Protein AF-0000000087667262 (afdb_homodimer)

Seconda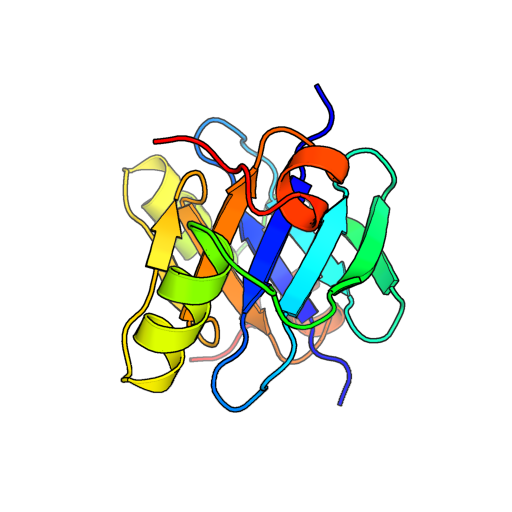ry structure (DSSP, 8-state):
---EEEEE-TT-SSEEEEETTTTEEEEEPPP-SHHHHHHHHHHHTT--EEES-SEEEEES-HHHHHTT----/---EEEEE-TT-SSEEEEETTTTEEEEEPPP-SHHHHHHHHHHHTT--EEES-SEEEEES-HHHHHTT----

Foldseek 3Di:
DFDWDWADDPPDQWIWIQGNVVRDIDIDDADPDDPRNVVSVVVPVPDDDDDPDDDDDDADDPVCVVVVVSDD/DFDWDWADDPPDLWIWIQGNVVRDIDIDDADPDDPSNVVSVVVPVPDDDDDPDDDDDDADDPVCVVVVVSDD

Radius of gyration: 14.08 Å; Cα contacts (8 Å, |Δi|>4): 328; chains: 2; bounding box: 31×39×31 Å

Organism: NCBI:txid484088

Nearest PDB structures (foldseek):
  8v10-assembly1_C  TM=4.732E-01  e=1.390E+00  Saccharomyces cerevisiae
  1zbt-assembly1_A  TM=3.736E-01  e=1.390E+00  Streptococcus mutans
  1zbt-assembly1_A  TM=3.730E-01  e=1.100E+00  Streptococcus mutans

pLDDT: mean 81.63, std 14.98, range [31.52, 94.75]

Sequence (144 aa):
MAKVVVIGIPGETELWLADLGAGTVTKLPPAKGGALAEAHKLRHAGATITKGVDLAIVVSSKEAVASGQFVGMAKVVVIGIPGETELWLADLGAGTVTKLPPAKGGALAEAHKLRHAGATITKGVDLAIVVSSKEAVASGQFVG

Structure (mmCIF, N/CA/C/O backbone):
data_AF-0000000087667262-model_v1
#
loop_
_entity.id
_entity.type
_entity.pdbx_description
1 polymer 'Uncharacterized protein'
#
loop_
_atom_site.group_PDB
_atom_site.id
_atom_site.type_symbol
_atom_site.label_atom_id
_atom_site.label_alt_id
_atom_site.label_comp_id
_atom_site.label_asym_id
_atom_site.label_entity_id
_atom_site.label_seq_id
_atom_site.pdbx_PDB_ins_code
_atom_site.Cartn_x
_atom_site.Cartn_y
_atom_site.Cartn_z
_atom_site.occupancy
_atom_site.B_iso_or_equiv
_atom_site.auth_seq_id
_atom_site.auth_comp_id
_atom_site.auth_asym_id
_atom_site.auth_atom_id
_atom_site.pdbx_PDB_model_num
ATOM 1 N N . MET A 1 1 ? 17.562 0.093 -0.821 1 46.97 1 MET A N 1
ATOM 2 C CA . MET A 1 1 ? 17.016 -1.011 -1.605 1 46.97 1 MET A CA 1
ATOM 3 C C . MET A 1 1 ? 15.586 -0.714 -2.039 1 46.97 1 MET A C 1
ATOM 5 O O . MET A 1 1 ? 14.875 0.049 -1.38 1 46.97 1 MET A O 1
ATOM 9 N N . ALA A 1 2 ? 15.281 -0.823 -3.305 1 55.31 2 ALA A N 1
ATOM 10 C CA . ALA A 1 2 ? 14.016 -0.295 -3.793 1 55.31 2 ALA A CA 1
ATOM 11 C C . ALA A 1 2 ? 12.836 -1.005 -3.133 1 55.31 2 ALA A C 1
ATOM 13 O O . ALA A 1 2 ? 12.805 -2.236 -3.055 1 55.31 2 ALA A O 1
ATOM 14 N N . LYS A 1 3 ? 12.023 -0.308 -2.373 1 81.69 3 LYS A N 1
ATOM 15 C CA . LYS A 1 3 ? 10.906 -0.941 -1.686 1 81.69 3 LYS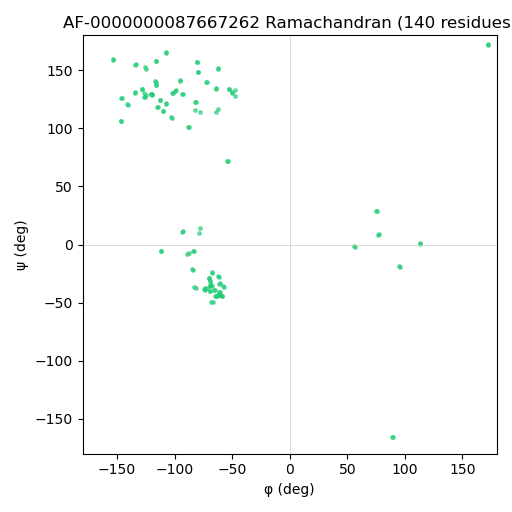 A CA 1
ATOM 16 C C . LYS A 1 3 ? 9.703 -1.094 -2.615 1 81.69 3 LYS A C 1
ATOM 18 O O . LYS A 1 3 ? 9.383 -0.178 -3.373 1 81.69 3 LYS A O 1
ATOM 23 N N . VAL A 1 4 ? 9.414 -2.342 -2.834 1 89.38 4 VAL A N 1
ATOM 24 C CA . VAL A 1 4 ? 8.234 -2.688 -3.613 1 89.38 4 VAL A CA 1
ATOM 25 C C . VAL A 1 4 ? 7.094 -3.074 -2.676 1 89.38 4 VAL A C 1
ATOM 27 O O . VAL A 1 4 ? 7.301 -3.801 -1.702 1 89.38 4 VAL A O 1
ATOM 30 N N . VAL A 1 5 ? 5.934 -2.438 -3 1 93.12 5 VAL A N 1
ATOM 31 C CA . VAL A 1 5 ? 4.766 -2.734 -2.178 1 93.12 5 VAL A CA 1
ATOM 32 C C . VAL A 1 5 ? 3.66 -3.334 -3.045 1 93.12 5 VAL A C 1
ATOM 34 O O . VAL A 1 5 ? 3.344 -2.803 -4.113 1 93.12 5 VAL A O 1
ATOM 37 N N . VAL A 1 6 ? 3.143 -4.461 -2.59 1 92.38 6 VAL A N 1
ATOM 38 C CA . VAL A 1 6 ? 1.971 -5.031 -3.246 1 92.38 6 VAL A CA 1
ATOM 39 C C . VAL A 1 6 ? 0.701 -4.543 -2.553 1 92.38 6 VAL A C 1
ATOM 41 O O . VAL A 1 6 ? 0.596 -4.598 -1.326 1 92.38 6 VAL A O 1
ATOM 44 N N . ILE A 1 7 ? -0.228 -4.035 -3.361 1 93.25 7 ILE A N 1
ATOM 45 C CA . ILE A 1 7 ? -1.439 -3.406 -2.846 1 93.25 7 ILE A CA 1
ATOM 46 C C . ILE A 1 7 ? -2.668 -4.141 -3.379 1 93.25 7 ILE A C 1
ATOM 48 O O . ILE A 1 7 ? -2.752 -4.434 -4.574 1 93.25 7 ILE A O 1
ATOM 52 N N . GLY A 1 8 ? -3.49 -4.461 -2.482 1 93.81 8 GLY A N 1
ATOM 53 C CA . GLY A 1 8 ? -4.793 -5 -2.846 1 93.81 8 GLY A CA 1
ATOM 54 C C . GLY A 1 8 ? -5.945 -4.109 -2.428 1 93.81 8 GLY A C 1
ATOM 55 O O . GLY A 1 8 ? -5.93 -3.531 -1.339 1 93.81 8 GLY A O 1
ATOM 56 N N . ILE A 1 9 ? -6.879 -3.945 -3.248 1 91.81 9 ILE A N 1
ATOM 57 C CA . ILE A 1 9 ? -8.086 -3.172 -2.992 1 91.81 9 ILE A CA 1
ATOM 58 C C . ILE A 1 9 ? -9.297 -4.105 -2.955 1 91.81 9 ILE A C 1
ATOM 60 O O . ILE A 1 9 ? -9.508 -4.902 -3.873 1 91.81 9 ILE A O 1
ATOM 64 N N . PRO A 1 10 ? -9.969 -3.982 -1.795 1 91.25 10 PRO A N 1
ATOM 65 C CA . PRO A 1 10 ? -11.148 -4.848 -1.701 1 91.25 10 PRO A CA 1
ATOM 66 C C . PRO A 1 10 ? -12.094 -4.695 -2.893 1 91.25 10 PRO A C 1
ATOM 68 O O . PRO A 1 10 ? -12.367 -3.57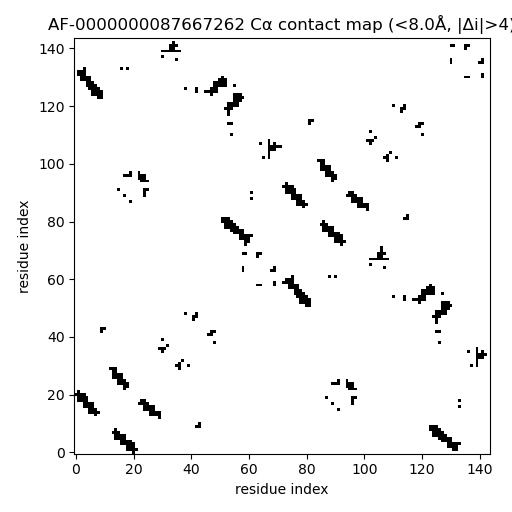2 -3.328 1 91.25 10 PRO A O 1
ATOM 71 N N . GLY A 1 11 ? -12.539 -5.82 -3.445 1 87.19 11 GLY A N 1
ATOM 72 C CA . GLY A 1 11 ? -13.461 -5.801 -4.566 1 87.19 11 GLY A CA 1
ATOM 73 C C . GLY A 1 11 ? -12.773 -5.91 -5.914 1 87.19 11 GLY A C 1
ATOM 74 O O . GLY A 1 11 ? -13.414 -6.176 -6.93 1 87.19 11 GLY A O 1
ATOM 75 N N . GLU A 1 12 ? -11.492 -5.605 -5.848 1 89.12 12 GLU A N 1
ATOM 76 C CA . GLU A 1 12 ? -10.719 -5.781 -7.07 1 89.12 12 GLU A CA 1
ATOM 77 C C . GLU A 1 12 ? -10.016 -7.141 -7.09 1 89.12 12 GLU A C 1
ATOM 79 O O . GLU A 1 12 ? -9.539 -7.609 -6.055 1 89.12 12 GLU A O 1
ATOM 84 N N . THR A 1 13 ? -9.961 -7.754 -8.227 1 83.88 13 THR A N 1
ATOM 85 C CA . THR A 1 13 ? -9.312 -9.047 -8.367 1 83.88 13 THR A CA 1
ATOM 86 C C . THR A 1 13 ? -7.801 -8.883 -8.539 1 83.88 13 THR A C 1
ATOM 88 O O . THR A 1 13 ? -7.02 -9.656 -7.98 1 83.88 13 THR A O 1
ATOM 91 N N . GLU A 1 14 ? -7.469 -7.84 -9.242 1 86.5 14 GLU A N 1
ATOM 92 C CA . GLU A 1 14 ? -6.051 -7.602 -9.5 1 86.5 14 GLU A CA 1
ATOM 93 C C . GLU A 1 14 ? -5.379 -6.93 -8.305 1 86.5 14 GLU A C 1
ATOM 95 O O . GLU A 1 14 ? -6.055 -6.348 -7.449 1 86.5 14 GLU A O 1
ATOM 100 N N . LEU A 1 15 ? -4.102 -7.137 -8.297 1 91.25 15 LEU A N 1
ATOM 101 C CA . LEU A 1 15 ? -3.264 -6.43 -7.336 1 91.25 15 LEU A CA 1
ATOM 102 C C . LEU A 1 15 ? -2.434 -5.352 -8.023 1 91.25 15 LEU A C 1
ATOM 104 O O . LEU A 1 15 ? -2.432 -5.25 -9.25 1 91.25 15 LEU A O 1
ATOM 108 N N . TRP A 1 16 ? -1.913 -4.523 -7.25 1 91.94 16 TRP A N 1
ATOM 109 C CA . TRP A 1 16 ? -1.049 -3.457 -7.75 1 91.94 16 TRP A CA 1
ATOM 110 C C . TRP A 1 16 ? 0.365 -3.6 -7.195 1 91.94 16 TRP A C 1
ATOM 112 O O . TRP A 1 16 ? 0.549 -3.959 -6.031 1 91.94 16 TRP A O 1
ATOM 122 N N . LEU A 1 17 ? 1.273 -3.328 -8.07 1 91.44 17 LEU A N 1
ATOM 123 C CA . LEU A 1 17 ? 2.676 -3.297 -7.672 1 91.44 17 LEU A CA 1
ATOM 124 C C . LEU A 1 17 ? 3.219 -1.873 -7.703 1 91.44 17 LEU A C 1
ATOM 126 O O . LEU A 1 17 ? 3.268 -1.247 -8.766 1 91.44 17 LEU A O 1
ATOM 130 N N . ALA A 1 18 ? 3.551 -1.431 -6.535 1 93.31 18 ALA A N 1
ATOM 131 C CA . ALA A 1 18 ? 4.148 -0.104 -6.418 1 93.31 18 ALA A CA 1
ATOM 132 C C . ALA A 1 18 ? 5.66 -0.2 -6.207 1 93.31 18 ALA A C 1
ATOM 134 O O . ALA A 1 18 ? 6.117 -0.687 -5.172 1 93.31 18 ALA A O 1
ATOM 135 N N . ASP A 1 19 ? 6.398 0.181 -7.188 1 91.62 19 ASP A N 1
ATOM 136 C CA . ASP A 1 19 ? 7.848 0.29 -7.074 1 91.62 19 ASP A CA 1
ATOM 137 C C . ASP A 1 19 ? 8.258 1.672 -6.566 1 91.62 19 ASP A C 1
ATOM 139 O O . ASP A 1 19 ? 8.281 2.637 -7.336 1 91.62 19 ASP A O 1
ATOM 143 N N . LEU A 1 20 ? 8.602 1.807 -5.246 1 91 20 LEU A N 1
ATOM 144 C CA . LEU A 1 20 ? 8.844 3.1 -4.613 1 91 20 LEU A CA 1
ATOM 145 C C . LEU A 1 20 ? 10.141 3.721 -5.129 1 91 20 LEU A C 1
ATOM 147 O O . LEU A 1 20 ? 10.258 4.945 -5.211 1 91 20 LEU A O 1
ATOM 151 N N . GLY A 1 21 ? 11.031 2.885 -5.496 1 88.69 21 GLY A N 1
ATOM 152 C CA . GLY A 1 21 ? 12.289 3.369 -6.055 1 88.69 21 GLY A CA 1
ATOM 153 C C . GLY A 1 21 ? 12.148 3.902 -7.465 1 88.69 21 GLY A C 1
ATOM 154 O O . GLY A 1 21 ? 12.719 4.941 -7.805 1 88.69 21 GLY A O 1
ATOM 155 N N . ALA A 1 22 ? 11.359 3.258 -8.273 1 90.38 22 ALA A N 1
ATOM 156 C CA . ALA A 1 22 ? 11.156 3.643 -9.672 1 90.38 22 ALA A CA 1
ATOM 157 C C . ALA A 1 22 ? 10.094 4.727 -9.797 1 90.38 22 ALA A C 1
ATOM 159 O O . ALA A 1 22 ? 9.984 5.391 -10.828 1 90.38 22 ALA A O 1
ATOM 160 N N . GLY A 1 23 ? 9.164 4.852 -8.742 1 93.62 23 GLY A N 1
ATOM 161 C CA . GLY A 1 23 ? 8.078 5.82 -8.773 1 93.62 23 GLY A CA 1
ATOM 162 C C . GLY A 1 23 ? 6.941 5.41 -9.688 1 93.62 23 GLY A C 1
ATOM 163 O O . GLY A 1 23 ? 6.285 6.262 -10.289 1 93.62 23 GLY A O 1
ATOM 164 N N . THR A 1 24 ? 6.773 4.023 -9.836 1 94.56 24 THR A N 1
ATOM 165 C CA . THR A 1 24 ? 5.746 3.533 -10.75 1 94.56 24 THR A CA 1
ATOM 166 C C . THR A 1 24 ? 4.797 2.574 -10.039 1 94.56 24 THR A C 1
ATOM 168 O O . THR A 1 24 ? 5.16 1.978 -9.023 1 94.56 24 THR A O 1
ATOM 171 N N . VAL A 1 25 ? 3.598 2.523 -10.531 1 93.31 25 VAL A N 1
ATOM 172 C CA . VAL A 1 25 ? 2.604 1.54 -10.117 1 93.31 25 VAL A CA 1
ATOM 173 C C . VAL A 1 25 ? 2.059 0.808 -11.344 1 93.31 25 VAL A C 1
ATOM 175 O O . VAL A 1 25 ? 1.705 1.437 -12.344 1 93.31 25 VAL A O 1
ATOM 178 N N . THR A 1 26 ? 2.053 -0.47 -11.258 1 92.06 26 THR A N 1
ATOM 179 C CA . THR A 1 26 ? 1.52 -1.288 -12.344 1 92.06 26 THR A CA 1
ATOM 180 C C . THR A 1 26 ? 0.614 -2.387 -11.797 1 92.06 26 THR A C 1
ATOM 182 O O . THR A 1 26 ? 0.749 -2.791 -10.641 1 92.06 26 THR A O 1
ATOM 185 N N . LYS A 1 27 ? -0.294 -2.822 -12.648 1 90.25 27 LYS A N 1
ATOM 186 C CA . LYS A 1 27 ? -1.135 -3.955 -12.266 1 90.25 27 LYS A CA 1
ATOM 187 C C . LYS A 1 27 ? -0.338 -5.254 -12.266 1 90.25 27 LYS A C 1
ATOM 189 O O . LYS A 1 27 ? 0.549 -5.449 -13.102 1 90.25 27 LYS A O 1
ATOM 194 N N . LEU A 1 28 ? -0.708 -5.996 -11.219 1 84.69 28 LEU A N 1
ATOM 195 C CA . LEU A 1 28 ? -0.068 -7.305 -11.141 1 84.69 28 LEU A CA 1
ATOM 196 C C . LEU A 1 28 ? -1.011 -8.398 -11.633 1 84.69 28 LEU A C 1
ATOM 198 O O . LEU A 1 28 ? -2.166 -8.469 -11.203 1 84.69 28 LEU A O 1
ATOM 202 N N . PRO A 1 29 ? -0.492 -9.195 -12.492 1 76.69 29 PRO A N 1
ATOM 203 C CA . PRO A 1 29 ? -1.301 -10.359 -12.875 1 76.69 29 PRO A CA 1
ATOM 204 C C . PRO A 1 29 ? -1.586 -11.297 -11.703 1 76.69 29 PRO A C 1
ATOM 206 O O . PRO A 1 29 ? -0.854 -11.281 -10.711 1 76.69 29 PRO A O 1
ATOM 209 N N . PRO A 1 30 ? -2.727 -11.961 -11.82 1 75.62 30 PRO A N 1
ATOM 210 C CA . PRO A 1 30 ? -3.031 -12.906 -10.742 1 75.62 30 PRO A CA 1
ATOM 211 C C . PRO A 1 30 ? -1.867 -13.852 -10.445 1 75.62 30 PRO A C 1
ATOM 213 O O . PRO A 1 30 ? -1.176 -14.297 -11.359 1 75.62 30 PRO A O 1
ATOM 216 N N . ALA A 1 31 ? -1.642 -13.859 -9.141 1 73.75 31 ALA A N 1
ATOM 217 C CA . ALA A 1 31 ? -0.554 -14.742 -8.734 1 73.75 31 ALA A CA 1
ATOM 218 C C . ALA A 1 31 ? -0.89 -16.203 -9.039 1 73.75 31 ALA A C 1
ATOM 220 O O . ALA A 1 31 ? -2.039 -16.625 -8.883 1 73.75 31 ALA A O 1
ATOM 221 N N . LYS A 1 32 ? 0.033 -16.906 -9.617 1 71.38 32 LYS A N 1
ATOM 222 C CA . LYS A 1 32 ? -0.203 -18.297 -10 1 71.38 32 LYS A CA 1
ATOM 223 C C . LYS A 1 32 ? 0.125 -19.25 -8.859 1 71.38 32 LYS A C 1
ATOM 225 O O . LYS A 1 32 ? -0.199 -20.438 -8.914 1 71.38 32 LYS A O 1
ATOM 230 N N . GLY A 1 33 ? 0.706 -18.641 -7.816 1 73.31 33 GLY A N 1
ATOM 231 C CA . GLY A 1 33 ? 1.081 -19.469 -6.68 1 73.31 33 GLY A CA 1
ATOM 232 C C . GLY A 1 33 ? 1.896 -18.719 -5.641 1 73.31 33 GLY A C 1
ATOM 233 O O . GLY A 1 33 ? 2.08 -17.5 -5.746 1 73.31 33 GLY A O 1
ATOM 234 N N . GLY A 1 34 ? 2.055 -19.469 -4.57 1 79.56 34 GLY A N 1
ATOM 235 C CA . GLY A 1 34 ? 2.922 -18.922 -3.545 1 79.56 34 GLY A CA 1
ATOM 236 C C . GLY A 1 34 ? 2.178 -18.062 -2.537 1 79.56 34 GLY A C 1
ATOM 237 O O . GLY A 1 34 ? 0.956 -18.172 -2.404 1 79.56 34 GLY A O 1
ATOM 238 N N . ALA A 1 35 ? 2.959 -17.344 -1.815 1 78.94 35 ALA A N 1
ATOM 239 C CA . ALA A 1 35 ? 2.436 -16.531 -0.717 1 78.94 35 ALA A CA 1
ATOM 240 C C . ALA A 1 35 ? 1.444 -15.492 -1.226 1 78.94 35 ALA A C 1
ATOM 242 O O . ALA A 1 35 ? 0.45 -15.195 -0.56 1 78.94 35 ALA A O 1
ATOM 243 N N . LEU A 1 36 ? 1.645 -14.984 -2.42 1 83.62 36 LEU A N 1
ATOM 244 C CA . LEU A 1 36 ? 0.771 -13.945 -2.953 1 83.62 36 LEU A CA 1
ATOM 245 C C . LEU A 1 36 ? -0.582 -14.523 -3.354 1 83.62 36 LEU A C 1
ATOM 247 O O . LEU A 1 36 ? -1.618 -13.883 -3.154 1 83.62 36 LEU A O 1
ATOM 251 N N . ALA A 1 37 ? -0.542 -15.711 -3.885 1 84.25 37 ALA A N 1
ATOM 252 C CA . ALA A 1 37 ? -1.793 -16.375 -4.238 1 84.25 37 ALA A CA 1
ATOM 253 C C . ALA A 1 37 ? -2.629 -16.672 -2.996 1 84.25 37 ALA A C 1
ATOM 255 O O . ALA A 1 37 ? -3.852 -16.516 -3.012 1 84.25 37 ALA A O 1
ATOM 256 N N . GLU A 1 38 ? -1.941 -17.156 -1.999 1 85.69 38 GLU A N 1
ATOM 257 C CA . GLU A 1 38 ? -2.637 -17.406 -0.74 1 85.69 38 GLU A CA 1
ATOM 258 C C . GLU A 1 38 ? -3.203 -16.125 -0.158 1 85.69 38 GLU A C 1
ATOM 260 O O . GLU A 1 38 ? -4.332 -16.094 0.333 1 85.69 38 GLU A O 1
ATOM 265 N N . ALA A 1 39 ? -2.418 -15.094 -0.25 1 87.81 39 ALA A N 1
ATOM 266 C CA . ALA A 1 39 ? -2.891 -13.789 0.22 1 87.81 39 ALA A CA 1
ATOM 267 C C . ALA A 1 39 ? -4.129 -13.344 -0.553 1 87.81 39 ALA A C 1
ATOM 269 O O . ALA A 1 39 ? -5.074 -12.812 0.032 1 87.81 39 ALA A O 1
ATOM 270 N N . HIS A 1 40 ? -4.02 -13.562 -1.789 1 87 40 HIS A N 1
ATOM 271 C CA . HIS A 1 40 ? -5.145 -13.203 -2.645 1 87 40 HIS A CA 1
ATOM 272 C C . HIS A 1 40 ? -6.41 -13.938 -2.229 1 87 40 HIS A C 1
ATOM 274 O O . HIS A 1 40 ? -7.488 -13.344 -2.15 1 87 40 HIS A O 1
ATOM 280 N N . LYS A 1 41 ? -6.262 -15.195 -1.959 1 87.44 41 LYS A N 1
ATOM 281 C CA . LYS A 1 41 ? -7.391 -16 -1.514 1 87.44 41 LYS A CA 1
ATOM 282 C C . LYS A 1 41 ? -7.941 -15.5 -0.185 1 87.44 41 LYS A C 1
ATOM 284 O O . LYS A 1 41 ? -9.156 -15.398 -0.006 1 87.44 41 LYS A O 1
ATOM 289 N N . LEU A 1 42 ? -7.047 -15.219 0.673 1 90.75 42 LEU A N 1
ATOM 290 C CA . LEU A 1 42 ? -7.438 -14.781 2.01 1 90.75 42 LEU A CA 1
ATOM 291 C C . LEU A 1 42 ? -8.172 -13.445 1.956 1 90.75 42 LEU A C 1
ATOM 293 O O . LEU A 1 42 ? -9.172 -13.25 2.65 1 90.75 42 LEU A O 1
ATOM 297 N N . ARG A 1 43 ? -7.711 -12.57 1.106 1 89.75 43 ARG A N 1
ATOM 298 C CA . ARG A 1 43 ? -8.375 -11.266 1.023 1 89.75 43 ARG A CA 1
ATOM 299 C C . ARG A 1 43 ? -9.766 -11.406 0.42 1 89.75 43 ARG A C 1
ATOM 301 O O . ARG A 1 43 ? -10.695 -10.695 0.821 1 89.75 43 ARG A O 1
ATOM 308 N N . HIS A 1 44 ? -9.891 -12.305 -0.512 1 87.88 44 HIS A N 1
ATOM 309 C CA . HIS A 1 44 ? -11.203 -12.531 -1.102 1 87.88 44 HIS A CA 1
ATOM 310 C C . HIS A 1 44 ? -12.164 -13.148 -0.087 1 87.88 44 HIS A C 1
ATOM 312 O O . HIS A 1 44 ? -13.375 -12.961 -0.187 1 87.88 44 HIS A O 1
ATOM 318 N N . ALA A 1 45 ? -11.531 -13.789 0.858 1 91.81 45 ALA A N 1
ATOM 319 C CA . ALA A 1 45 ? -12.328 -14.383 1.927 1 91.81 45 ALA A CA 1
ATOM 320 C C . ALA A 1 45 ? -12.656 -13.352 3 1 91.81 45 ALA A C 1
ATOM 322 O O . ALA A 1 45 ? -13.398 -13.641 3.941 1 91.81 45 ALA A O 1
ATOM 323 N N . GLY A 1 46 ? -12.047 -12.07 2.859 1 92.75 46 GLY A N 1
ATOM 324 C CA . GLY A 1 46 ? -12.422 -10.992 3.766 1 92.75 46 GLY A CA 1
ATOM 325 C C . GLY A 1 46 ? -11.289 -10.57 4.688 1 92.75 46 GLY A C 1
ATOM 326 O O . GLY A 1 46 ? -11.445 -9.656 5.492 1 92.75 46 GLY A O 1
ATOM 327 N N . ALA A 1 47 ? -10.141 -11.195 4.559 1 94.31 47 ALA A N 1
ATOM 328 C CA . ALA A 1 47 ? -9 -10.867 5.41 1 94.31 47 ALA A CA 1
ATOM 329 C C . ALA A 1 47 ? -8.289 -9.609 4.918 1 94.31 47 ALA A C 1
ATOM 331 O O . ALA A 1 47 ? -8.344 -9.281 3.73 1 94.31 47 ALA A O 1
ATOM 332 N N . THR A 1 48 ? -7.754 -8.914 5.91 1 93.75 48 THR A N 1
ATOM 333 C CA . THR A 1 48 ? -6.816 -7.836 5.621 1 93.75 48 THR A CA 1
ATOM 334 C C . THR A 1 48 ? -5.395 -8.242 6.004 1 93.75 48 THR A C 1
ATOM 336 O O . THR A 1 48 ? -5.141 -8.641 7.141 1 93.75 48 THR A O 1
ATOM 339 N N . ILE A 1 49 ? -4.531 -8.195 5.016 1 92.62 49 ILE A N 1
ATOM 340 C CA . ILE A 1 49 ? -3.162 -8.656 5.227 1 92.62 49 ILE A CA 1
ATOM 341 C C . ILE A 1 49 ? -2.199 -7.477 5.078 1 92.62 49 ILE A C 1
ATOM 343 O O . ILE A 1 49 ? -2.178 -6.812 4.039 1 92.62 49 ILE A O 1
ATOM 347 N N . THR A 1 50 ? -1.487 -7.168 6.133 1 92.62 50 THR A N 1
ATOM 348 C CA . THR A 1 50 ? -0.47 -6.125 6.102 1 92.62 50 THR A CA 1
ATOM 349 C C . THR A 1 50 ? 0.867 -6.656 6.609 1 92.62 50 THR A C 1
ATOM 351 O O . THR A 1 50 ? 0.934 -7.258 7.684 1 92.62 50 THR A O 1
ATOM 354 N N . LYS A 1 51 ? 1.884 -6.465 5.793 1 90.06 51 LYS A N 1
ATOM 355 C CA . LYS A 1 51 ? 3.238 -6.863 6.164 1 90.06 51 LYS A CA 1
ATOM 356 C C . LYS A 1 51 ? 4.262 -5.836 5.695 1 90.06 51 LYS A C 1
ATOM 358 O O . LYS A 1 51 ? 4.355 -5.543 4.5 1 90.06 51 LYS A O 1
ATOM 363 N N . GLY A 1 52 ? 5.008 -5.281 6.59 1 91.38 52 GLY A N 1
ATOM 364 C CA . GLY A 1 52 ? 6.023 -4.297 6.246 1 91.38 52 GLY A CA 1
ATOM 365 C C . GLY A 1 52 ? 5.449 -2.926 5.949 1 91.38 52 GLY A C 1
ATOM 366 O O . GLY A 1 52 ? 6.148 -2.055 5.43 1 91.38 52 GLY A O 1
ATOM 367 N N . VAL A 1 53 ? 4.238 -2.803 6.195 1 93.81 53 VAL A N 1
ATOM 368 C CA . VAL A 1 53 ? 3.5 -1.56 5.992 1 93.81 53 VAL A CA 1
ATOM 369 C C . VAL A 1 53 ? 2.744 -1.189 7.266 1 93.81 53 VAL A C 1
ATOM 371 O O . VAL A 1 53 ? 2.16 -2.055 7.922 1 93.81 53 VAL A O 1
ATOM 374 N N . ASP A 1 54 ? 2.836 0.073 7.645 1 94.75 54 ASP A N 1
ATOM 375 C CA . ASP A 1 54 ? 2.092 0.447 8.844 1 94.75 54 ASP A CA 1
ATOM 376 C C . ASP A 1 54 ? 0.943 1.395 8.5 1 94.75 54 ASP A C 1
ATOM 378 O O . ASP A 1 54 ? 0.148 1.754 9.375 1 94.75 54 ASP A O 1
ATOM 382 N N . LEU A 1 55 ? 0.892 1.789 7.27 1 93 55 LEU A N 1
ATOM 383 C CA . LEU A 1 55 ? -0.215 2.617 6.801 1 93 55 LEU A CA 1
ATOM 384 C C . LEU A 1 55 ? -0.563 2.289 5.355 1 93 55 LEU A C 1
ATOM 386 O O . LEU A 1 55 ? 0.324 2.201 4.504 1 93 55 LEU A O 1
ATOM 390 N N . ALA A 1 56 ? -1.758 1.977 5.047 1 94.25 56 ALA A N 1
ATOM 391 C CA . ALA A 1 56 ? -2.297 1.8 3.703 1 94.25 56 ALA A CA 1
ATOM 392 C C . ALA A 1 56 ? -3.754 2.246 3.633 1 94.25 56 ALA A C 1
ATOM 394 O O . ALA A 1 56 ? -4.652 1.531 4.086 1 94.25 56 ALA A O 1
ATOM 395 N N . ILE A 1 57 ? -3.988 3.424 2.982 1 91.56 57 ILE A N 1
ATOM 396 C CA . ILE A 1 57 ? -5.336 3.982 2.957 1 91.56 57 ILE A CA 1
ATOM 397 C C . ILE A 1 57 ? -5.68 4.445 1.543 1 91.56 57 ILE A C 1
ATOM 399 O O . ILE A 1 57 ? -4.859 5.086 0.879 1 91.56 57 ILE A O 1
ATOM 403 N N . VAL A 1 58 ? -6.82 4.035 1.104 1 88.38 58 VAL A N 1
ATOM 404 C CA . VAL A 1 58 ? -7.336 4.535 -0.166 1 88.38 58 VAL A CA 1
ATOM 405 C C . VAL A 1 58 ? -8.008 5.887 0.046 1 88.38 58 VAL A C 1
ATOM 407 O O . VAL A 1 58 ? -8.891 6.023 0.901 1 88.38 58 VAL A O 1
ATOM 410 N N . VAL A 1 59 ? -7.52 6.824 -0.66 1 80.75 59 VAL A N 1
ATOM 411 C CA . VAL A 1 59 ? -8.102 8.156 -0.558 1 80.75 59 VAL A CA 1
ATOM 412 C C . VAL A 1 59 ? -8.719 8.555 -1.896 1 80.75 59 VAL A C 1
ATOM 414 O O . VAL A 1 59 ? -8.43 7.945 -2.928 1 80.75 59 VAL A O 1
ATOM 417 N N . SER A 1 60 ? -9.633 9.492 -1.806 1 72.25 60 SER A N 1
ATOM 418 C CA . SER A 1 60 ? -10.422 9.852 -2.979 1 72.25 60 SER A CA 1
ATOM 419 C C . SER A 1 60 ? -9.57 10.562 -4.02 1 72.25 60 SER A C 1
ATOM 421 O O . SER A 1 60 ? -9.82 10.453 -5.223 1 72.25 60 SER A O 1
ATOM 423 N N . SER A 1 61 ? -8.695 11.406 -3.631 1 64.06 61 SER A N 1
ATOM 424 C CA . SER A 1 61 ? -7.867 12.109 -4.609 1 64.06 61 SER A CA 1
ATOM 425 C C . SER A 1 61 ? -6.527 12.523 -4.008 1 64.06 61 SER A C 1
ATOM 427 O O . SER A 1 61 ? -6.383 12.578 -2.785 1 64.06 61 SER A O 1
ATOM 429 N N . LYS A 1 62 ? -5.578 12.758 -4.949 1 65.06 62 LYS A N 1
ATOM 430 C CA . LYS A 1 62 ? -4.281 13.289 -4.539 1 65.06 62 LYS A CA 1
ATOM 431 C C . LYS A 1 62 ? -4.441 14.617 -3.803 1 65.06 62 LYS A C 1
ATOM 433 O O . LYS A 1 62 ? -3.721 14.891 -2.842 1 65.06 62 LYS A O 1
ATOM 438 N N . GLU A 1 63 ? -5.391 15.312 -4.285 1 62.25 63 GLU A N 1
ATOM 439 C CA . GLU A 1 63 ? -5.629 16.641 -3.727 1 62.25 63 GLU A CA 1
ATOM 440 C C . GLU A 1 63 ? -6.172 16.547 -2.303 1 62.25 63 GLU A C 1
ATOM 442 O O . GLU A 1 63 ? -5.871 17.406 -1.465 1 62.25 63 GLU A O 1
ATOM 447 N N . ALA A 1 64 ? -6.898 15.461 -2.125 1 63.84 64 ALA A N 1
ATOM 448 C CA . ALA A 1 64 ? -7.469 15.273 -0.793 1 63.84 64 ALA A CA 1
ATOM 449 C C . ALA A 1 64 ? -6.375 14.992 0.237 1 63.84 64 ALA A C 1
ATOM 451 O O . ALA A 1 64 ? -6.469 15.445 1.383 1 63.84 64 ALA A O 1
ATOM 452 N N . VAL A 1 65 ? -5.371 14.312 -0.184 1 62.44 65 VAL A N 1
ATOM 453 C CA . VAL A 1 65 ? -4.254 13.984 0.698 1 62.44 65 VAL A CA 1
ATOM 454 C C . VAL A 1 65 ? -3.482 15.258 1.05 1 62.44 65 VAL A C 1
ATOM 456 O O . VAL A 1 65 ? -3.176 15.5 2.219 1 62.44 65 VAL A O 1
ATOM 459 N N . ALA A 1 66 ? -3.137 16.047 0.055 1 58.72 66 ALA A N 1
ATOM 460 C CA . ALA A 1 66 ? -2.328 17.234 0.248 1 58.72 66 ALA A CA 1
ATOM 461 C C . ALA A 1 66 ? -3.039 18.234 1.154 1 58.72 66 ALA A C 1
ATOM 463 O O . ALA A 1 66 ? -2.393 19 1.881 1 58.72 66 ALA A O 1
ATOM 464 N N . SER A 1 67 ? -4.34 18.062 1.06 1 56.69 67 SER A N 1
ATOM 465 C CA . SER A 1 67 ? -5.121 19.016 1.834 1 56.69 67 SER A CA 1
ATOM 466 C C . SER A 1 67 ? -5.453 18.469 3.219 1 56.69 67 SER A C 1
ATOM 468 O O . SER A 1 67 ? -5.941 19.203 4.082 1 56.69 67 SER A O 1
ATOM 470 N N . GLY A 1 68 ? -4.797 17.312 3.594 1 55.78 68 GLY A N 1
ATOM 471 C CA . GLY A 1 68 ? -5.109 16.75 4.895 1 55.78 68 GLY A CA 1
ATOM 472 C C . GLY A 1 68 ? -6.586 16.453 5.078 1 55.78 68 GLY A C 1
ATOM 473 O O . GLY A 1 68 ? -7.059 16.312 6.211 1 55.78 68 GLY A O 1
ATOM 474 N N . GLN A 1 69 ? -7.504 16.75 4.09 1 50.56 69 GLN A N 1
ATOM 475 C CA . GLN A 1 69 ? -8.953 16.672 4.215 1 50.56 69 GLN A CA 1
ATOM 476 C C . GLN A 1 69 ? -9.445 15.227 4.117 1 50.56 69 GLN A C 1
ATOM 478 O O . GLN A 1 69 ? -10.633 14.984 3.898 1 50.56 69 GLN A O 1
ATOM 483 N N . PHE A 1 70 ? -8.641 14.164 4.211 1 49.97 70 PHE A N 1
ATOM 484 C CA . PHE A 1 70 ? -9.164 12.812 4.059 1 49.97 70 PHE A CA 1
ATOM 485 C C . PHE A 1 70 ? -10.312 12.562 5.027 1 49.97 70 PHE A C 1
ATOM 487 O O . PHE A 1 70 ? -10.102 12.484 6.242 1 49.97 70 PHE A O 1
ATOM 494 N N . VAL A 1 71 ? -11.438 13.203 4.715 1 41.28 71 VAL A N 1
ATOM 495 C CA . VAL A 1 71 ? -12.641 13.109 5.523 1 41.28 71 VAL A CA 1
ATOM 496 C C . VAL A 1 71 ? -12.938 11.648 5.848 1 41.28 71 VAL A C 1
ATOM 498 O O . VAL A 1 71 ? -12.742 10.766 5.008 1 41.28 71 VAL A O 1
ATOM 501 N N . GLY A 1 72 ? -13.164 11.25 7.266 1 31.67 72 GLY A N 1
ATOM 502 C CA . GLY A 1 72 ? -14.039 10.305 7.938 1 31.67 72 GLY A CA 1
ATOM 503 C C . GLY A 1 72 ? -15.297 9.984 7.148 1 31.67 72 GLY A C 1
ATOM 504 O O . GLY A 1 72 ? -15.695 10.758 6.273 1 31.67 72 GLY A O 1
ATOM 505 N N . MET B 1 1 ? -12.82 6.188 -10.953 1 48.59 1 MET B N 1
ATOM 506 C CA . MET B 1 1 ? -12.195 7.273 -10.195 1 48.59 1 MET B CA 1
ATOM 507 C C . MET B 1 1 ? -10.789 6.887 -9.75 1 48.59 1 MET B C 1
ATOM 509 O O . MET B 1 1 ? -10.484 5.703 -9.602 1 48.59 1 MET B O 1
ATOM 513 N N . ALA B 1 2 ? -9.789 7.73 -10.008 1 55.38 2 ALA B N 1
ATOM 514 C CA . ALA B 1 2 ? -8.422 7.27 -9.828 1 55.38 2 ALA B CA 1
ATOM 515 C C . ALA B 1 2 ? -8.141 6.93 -8.367 1 55.38 2 ALA B C 1
ATOM 517 O O . ALA B 1 2 ? -8.461 7.715 -7.473 1 55.38 2 ALA B O 1
ATOM 518 N N . LYS B 1 3 ? -7.891 5.648 -8.102 1 80.81 3 LYS B N 1
ATOM 519 C CA . LYS B 1 3 ? -7.652 5.266 -6.715 1 80.81 3 LYS B CA 1
ATOM 520 C C . LYS B 1 3 ? -6.234 5.629 -6.281 1 80.81 3 LYS B C 1
ATOM 522 O O . LYS B 1 3 ? -5.277 5.418 -7.027 1 80.81 3 LYS B O 1
ATOM 527 N N . VAL B 1 4 ? -6.227 6.547 -5.371 1 89.44 4 VAL B N 1
ATOM 528 C CA . VAL B 1 4 ? -4.977 6.949 -4.742 1 89.44 4 VAL B CA 1
ATOM 529 C C . VAL B 1 4 ? -4.82 6.242 -3.396 1 89.44 4 VAL B C 1
ATOM 531 O O . VAL B 1 4 ? -5.777 6.137 -2.629 1 89.44 4 VAL B O 1
ATOM 534 N N . VAL B 1 5 ? -3.586 5.695 -3.24 1 93.12 5 VAL B N 1
ATOM 535 C CA . VAL B 1 5 ? -3.311 5 -1.987 1 93.12 5 VAL B CA 1
ATOM 536 C C . VAL B 1 5 ? -2.141 5.668 -1.271 1 93.12 5 VAL B C 1
ATOM 538 O O . VAL B 1 5 ? -1.104 5.941 -1.881 1 93.12 5 VAL B O 1
ATOM 541 N N . VAL B 1 6 ? -2.361 5.969 0.001 1 92.31 6 VAL B N 1
ATOM 542 C CA . VAL B 1 6 ? -1.261 6.457 0.825 1 92.31 6 VAL B CA 1
ATOM 543 C C . VAL B 1 6 ? -0.604 5.285 1.555 1 92.31 6 VAL B C 1
ATOM 545 O O . VAL B 1 6 ? -1.291 4.461 2.162 1 92.31 6 VAL B O 1
ATOM 548 N N . ILE B 1 7 ? 0.717 5.215 1.438 1 93.19 7 ILE B N 1
ATOM 549 C CA . ILE B 1 7 ? 1.48 4.09 1.97 1 93.19 7 ILE B CA 1
ATOM 550 C C . ILE B 1 7 ? 2.5 4.594 2.988 1 93.19 7 ILE B C 1
A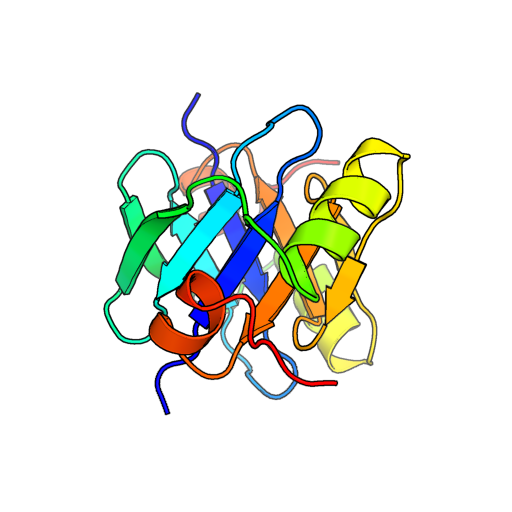TOM 552 O O . ILE B 1 7 ? 3.207 5.574 2.738 1 93.19 7 ILE B O 1
ATOM 556 N N . GLY B 1 8 ? 2.465 3.969 4.082 1 93.69 8 GLY B N 1
ATOM 557 C CA . GLY B 1 8 ? 3.488 4.207 5.09 1 93.69 8 GLY B CA 1
ATOM 558 C C . GLY B 1 8 ? 4.344 2.988 5.371 1 93.69 8 GLY B C 1
ATOM 559 O O . GLY B 1 8 ? 3.836 1.868 5.441 1 93.69 8 GLY B O 1
ATOM 560 N N . ILE B 1 9 ? 5.578 3.158 5.492 1 91.94 9 ILE B N 1
ATOM 561 C CA . ILE B 1 9 ? 6.543 2.113 5.816 1 91.94 9 ILE B CA 1
ATOM 562 C C . ILE B 1 9 ? 7.137 2.371 7.199 1 91.94 9 ILE B C 1
ATOM 564 O O . ILE B 1 9 ? 7.613 3.475 7.48 1 91.94 9 ILE B O 1
ATOM 568 N N . PRO B 1 10 ? 6.965 1.313 8.008 1 91.12 10 PRO B N 1
ATOM 569 C CA . PRO B 1 10 ? 7.523 1.497 9.352 1 91.12 10 PRO B CA 1
ATOM 570 C C . PRO B 1 10 ? 8.992 1.928 9.32 1 91.12 10 PRO B C 1
ATOM 572 O O . PRO B 1 10 ? 9.781 1.382 8.555 1 91.12 10 PRO B O 1
ATOM 575 N N . GLY B 1 11 ? 9.336 2.936 10.117 1 87.25 11 GLY B N 1
ATOM 576 C CA . GLY B 1 11 ? 10.711 3.412 10.203 1 87.25 11 GLY B CA 1
ATOM 577 C C . GLY B 1 11 ? 10.984 4.602 9.297 1 87.25 11 GLY B C 1
ATOM 578 O O . GLY B 1 11 ? 12 5.273 9.445 1 87.25 11 GLY B O 1
ATOM 579 N N . GLU B 1 12 ? 10.086 4.727 8.336 1 89 12 GLU B N 1
ATOM 580 C CA . GLU B 1 12 ? 10.203 5.898 7.469 1 89 12 GLU B CA 1
ATOM 581 C C . GLU B 1 12 ? 9.305 7.035 7.953 1 89 12 GLU B C 1
ATOM 583 O O . GLU B 1 12 ? 8.188 6.797 8.414 1 89 12 GLU B O 1
ATOM 588 N N . THR B 1 13 ? 9.766 8.227 7.879 1 83.88 13 THR B N 1
ATOM 589 C CA . THR B 1 13 ? 9 9.391 8.297 1 83.88 13 THR B CA 1
ATOM 590 C C . THR B 1 13 ? 8.031 9.828 7.195 1 83.88 13 THR B C 1
ATOM 592 O O . THR B 1 13 ? 6.895 10.203 7.477 1 83.88 13 THR B O 1
ATOM 595 N N . GLU B 1 14 ? 8.516 9.703 5.98 1 86.25 14 GLU B N 1
ATOM 596 C CA . GLU B 1 14 ? 7.691 10.117 4.852 1 86.25 14 GLU B CA 1
ATOM 597 C C . GLU B 1 14 ? 6.668 9.047 4.484 1 86.25 14 GLU B C 1
ATOM 599 O O . GLU B 1 14 ? 6.82 7.883 4.855 1 86.25 14 GLU B O 1
ATOM 604 N N . LEU B 1 15 ? 5.672 9.57 3.852 1 91.19 15 LEU B N 1
ATOM 605 C CA . LEU B 1 15 ? 4.672 8.68 3.268 1 91.19 15 LEU B CA 1
ATOM 606 C C . LEU B 1 15 ? 4.793 8.648 1.748 1 91.19 15 LEU B C 1
ATOM 608 O O . LEU B 1 15 ? 5.562 9.422 1.167 1 91.19 15 LEU B O 1
ATOM 612 N N . TRP B 1 16 ? 4.188 7.695 1.197 1 91.88 16 TRP B N 1
ATOM 613 C CA . TRP B 1 16 ? 4.16 7.559 -0.255 1 91.88 16 TRP B CA 1
ATOM 614 C C . TRP B 1 16 ? 2.74 7.695 -0.79 1 91.88 16 TRP B C 1
ATOM 616 O O . TRP B 1 16 ? 1.787 7.215 -0.17 1 91.88 16 TRP B O 1
ATOM 626 N N . LEU B 1 17 ? 2.684 8.391 -1.904 1 91.38 17 LEU B N 1
ATOM 627 C CA . LEU B 1 17 ? 1.413 8.508 -2.613 1 91.38 17 LEU B CA 1
ATOM 628 C C . LEU B 1 17 ? 1.445 7.719 -3.92 1 91.38 17 LEU B C 1
ATOM 630 O O . LEU B 1 17 ? 2.236 8.023 -4.812 1 91.38 17 LEU B O 1
ATOM 634 N N . ALA B 1 18 ? 0.62 6.719 -3.934 1 93.25 18 ALA B N 1
ATOM 635 C CA . ALA B 1 18 ? 0.486 5.918 -5.148 1 93.25 18 ALA B CA 1
ATOM 636 C C . ALA B 1 18 ? -0.781 6.289 -5.914 1 93.25 18 ALA B C 1
ATOM 638 O O . ALA B 1 18 ? -1.894 6.062 -5.434 1 93.25 18 ALA B O 1
ATOM 639 N N . ASP B 1 19 ? -0.612 6.93 -7.027 1 91.75 19 ASP B N 1
ATOM 640 C CA . ASP B 1 19 ? -1.722 7.207 -7.934 1 91.75 19 ASP B CA 1
ATOM 641 C C . ASP B 1 19 ? -1.935 6.055 -8.914 1 91.75 19 ASP B C 1
ATOM 643 O O . ASP B 1 19 ? -1.214 5.934 -9.906 1 91.75 19 ASP B O 1
ATOM 647 N N . LEU B 1 20 ? -2.965 5.16 -8.68 1 91.06 20 LEU B N 1
ATOM 648 C CA . LEU B 1 20 ? -3.156 3.936 -9.445 1 91.06 20 LEU B CA 1
ATOM 649 C C . LEU B 1 20 ? -3.609 4.25 -10.867 1 91.06 20 LEU B C 1
ATOM 651 O O . LEU B 1 20 ? -3.289 3.514 -11.805 1 91.06 20 LEU B O 1
ATOM 655 N N . GLY B 1 21 ? -4.277 5.332 -10.977 1 88.62 21 GLY B N 1
ATOM 656 C CA . GLY B 1 21 ? -4.715 5.746 -12.297 1 88.62 21 GLY B CA 1
ATOM 657 C C . GLY B 1 21 ? -3.592 6.297 -13.156 1 88.62 21 GLY B C 1
ATOM 658 O O . GLY B 1 21 ? -3.506 5.992 -14.352 1 88.62 21 GLY B O 1
ATOM 659 N N . ALA B 1 22 ? -2.695 7.035 -12.562 1 90.25 22 ALA B N 1
ATOM 660 C CA . ALA B 1 22 ? -1.582 7.656 -13.273 1 90.25 22 ALA B CA 1
ATOM 661 C C . ALA B 1 22 ? -0.409 6.688 -13.406 1 90.25 22 ALA B C 1
ATOM 663 O O . ALA B 1 22 ? 0.495 6.906 -14.219 1 90.25 22 ALA B O 1
ATOM 664 N N . GLY B 1 23 ? -0.345 5.621 -12.516 1 93.69 23 GLY B N 1
ATOM 665 C CA . GLY B 1 23 ? 0.75 4.664 -12.523 1 93.69 23 GLY B CA 1
ATOM 666 C C . GLY B 1 23 ? 2.031 5.219 -11.93 1 93.69 23 GLY B C 1
ATOM 667 O O . GLY B 1 23 ? 3.129 4.852 -12.352 1 93.69 23 GLY B O 1
ATOM 668 N N . THR B 1 24 ? 1.849 6.219 -10.953 1 94.62 24 THR B N 1
ATOM 669 C CA . THR B 1 24 ? 3.021 6.871 -10.383 1 94.62 24 THR B CA 1
ATOM 670 C C . THR B 1 24 ? 3.012 6.762 -8.859 1 94.62 24 THR B C 1
ATOM 672 O O . THR B 1 24 ? 1.955 6.582 -8.25 1 94.62 24 THR B O 1
ATOM 675 N N . VAL B 1 25 ? 4.172 6.758 -8.289 1 93.31 25 VAL B N 1
ATOM 676 C CA . VAL B 1 25 ? 4.375 6.852 -6.844 1 93.31 25 VAL B CA 1
ATOM 677 C C . VAL B 1 25 ? 5.305 8.023 -6.527 1 93.31 25 VAL B C 1
ATOM 679 O O . VAL B 1 25 ? 6.355 8.18 -7.156 1 93.31 25 VAL B O 1
ATOM 682 N N . THR B 1 26 ? 4.863 8.828 -5.637 1 92.06 26 THR B N 1
ATOM 683 C CA . THR B 1 26 ? 5.676 9.961 -5.207 1 92.06 26 THR B CA 1
ATOM 684 C C . THR B 1 26 ? 5.695 10.07 -3.688 1 92.06 26 THR B C 1
ATOM 686 O O . THR B 1 26 ? 4.785 9.594 -3.014 1 92.06 26 THR B O 1
ATOM 689 N N . LYS B 1 27 ? 6.754 10.688 -3.178 1 90.06 27 LYS B N 1
ATOM 690 C CA . LYS B 1 27 ? 6.812 10.945 -1.743 1 90.06 27 LYS B CA 1
ATOM 691 C C . LYS B 1 27 ? 5.844 12.062 -1.346 1 90.06 27 LYS B C 1
ATOM 693 O O . LYS B 1 27 ? 5.645 13.016 -2.1 1 90.06 27 LYS B O 1
ATOM 698 N N . LEU B 1 28 ? 5.266 11.742 -0.185 1 84.38 28 LEU B N 1
ATOM 699 C CA . LEU B 1 28 ? 4.363 12.758 0.348 1 84.38 28 LEU B CA 1
ATOM 700 C C . LEU B 1 28 ? 5.031 13.539 1.477 1 84.38 28 LEU B C 1
ATOM 702 O O . LEU B 1 28 ? 5.59 12.945 2.402 1 84.38 28 LEU B O 1
ATOM 706 N N . PRO B 1 29 ? 4.961 14.805 1.366 1 76.25 29 PRO B N 1
ATOM 707 C CA . PRO B 1 29 ? 5.453 15.602 2.496 1 76.25 29 PRO B CA 1
ATOM 708 C C . PRO B 1 29 ? 4.656 15.359 3.777 1 76.25 29 PRO B C 1
ATOM 710 O O . PRO B 1 29 ? 3.512 14.898 3.719 1 76.25 29 PRO B O 1
ATOM 713 N N . PRO B 1 30 ? 5.367 15.547 4.891 1 74.88 30 PRO B N 1
ATOM 714 C CA . PRO B 1 30 ? 4.645 15.375 6.152 1 74.88 30 PRO B CA 1
ATOM 715 C C . PRO B 1 30 ? 3.33 16.156 6.188 1 74.88 30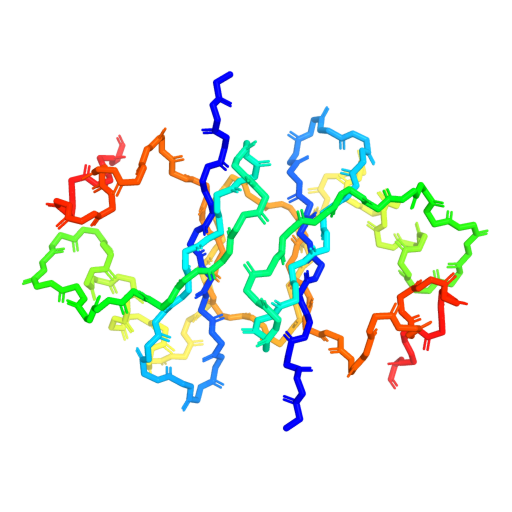 PRO B C 1
ATOM 717 O O . PRO B 1 30 ? 3.26 17.281 5.688 1 74.88 30 PRO B O 1
ATOM 720 N N . ALA B 1 31 ? 2.357 15.352 6.598 1 73 31 ALA B N 1
ATOM 721 C CA . ALA B 1 31 ? 1.05 15.992 6.684 1 73 31 ALA B CA 1
ATOM 722 C C . ALA B 1 31 ? 1.047 17.094 7.742 1 73 31 ALA B C 1
ATOM 724 O O . ALA B 1 31 ? 1.663 16.953 8.797 1 73 31 ALA B O 1
ATOM 725 N N . LYS B 1 32 ? 0.493 18.188 7.398 1 71.06 32 LYS B N 1
ATOM 726 C CA . LYS B 1 32 ? 0.492 19.328 8.312 1 71.06 32 LYS B CA 1
ATOM 727 C C . LYS B 1 32 ? -0.728 19.297 9.227 1 71.06 32 LYS B C 1
ATOM 729 O O . LYS B 1 32 ? -0.798 20.047 10.203 1 71.06 32 LYS B O 1
ATOM 734 N N . GLY B 1 33 ? -1.61 18.359 8.906 1 73.56 33 GLY B N 1
ATOM 735 C CA . GLY B 1 33 ? -2.82 18.266 9.711 1 73.56 33 GLY B CA 1
ATOM 736 C C . GLY B 1 33 ? -3.838 17.297 9.141 1 73.56 33 GLY B C 1
ATOM 737 O O . GLY B 1 33 ? -3.555 16.578 8.172 1 73.56 33 GLY B O 1
ATOM 738 N N . GLY B 1 34 ? -4.824 17.141 9.992 1 79.5 34 GLY B N 1
ATOM 739 C CA . GLY B 1 34 ? -5.922 16.312 9.516 1 79.5 34 GLY B CA 1
ATOM 740 C C . GLY B 1 34 ? -5.734 14.836 9.812 1 79.5 34 GLY B C 1
ATOM 741 O O . GLY B 1 34 ? -4.941 14.469 10.68 1 79.5 34 GLY B O 1
ATOM 742 N N . ALA B 1 35 ? -6.535 14.086 9.148 1 78.88 35 ALA B N 1
ATOM 743 C CA . ALA B 1 35 ? -6.578 12.648 9.383 1 78.88 35 ALA B CA 1
ATOM 744 C C . ALA B 1 35 ? -5.234 12 9.07 1 78.88 35 ALA B C 1
ATOM 746 O O . ALA B 1 35 ? -4.812 11.062 9.75 1 78.88 35 ALA B O 1
ATOM 747 N N . LEU B 1 36 ? -4.531 12.516 8.094 1 83.69 36 LEU B N 1
ATOM 748 C CA . LEU B 1 36 ? -3.256 11.922 7.703 1 83.69 36 LEU B CA 1
ATOM 749 C C . LEU B 1 36 ? -2.184 12.195 8.75 1 83.69 36 LEU B C 1
ATOM 751 O O . LEU B 1 36 ? -1.35 11.336 9.031 1 83.69 36 LEU B O 1
ATOM 755 N N . ALA B 1 37 ? -2.24 13.391 9.305 1 84.25 37 ALA B N 1
ATOM 756 C CA . ALA B 1 37 ? -1.295 13.719 10.367 1 84.25 37 ALA B CA 1
ATOM 757 C C . ALA B 1 37 ? -1.514 12.836 11.594 1 84.25 37 ALA B C 1
ATOM 759 O O . ALA B 1 37 ? -0.553 12.398 12.227 1 84.25 37 ALA B O 1
ATOM 760 N N . GLU B 1 38 ? -2.773 12.688 11.938 1 85.88 38 GLU B N 1
ATOM 761 C CA . GLU B 1 38 ? -3.092 11.797 13.055 1 85.88 38 GLU B CA 1
ATOM 762 C C . GLU B 1 38 ? -2.645 10.367 12.773 1 85.88 38 GLU B C 1
ATOM 764 O O . GLU B 1 38 ? -2.098 9.695 13.648 1 85.88 38 GLU B O 1
ATOM 769 N N . ALA B 1 39 ? -2.863 9.969 11.547 1 88 39 ALA B N 1
ATOM 770 C CA . ALA B 1 39 ? -2.416 8.633 11.156 1 88 39 ALA B CA 1
ATOM 771 C C . ALA B 1 39 ? -0.902 8.5 11.289 1 88 39 ALA B C 1
ATOM 773 O O . ALA B 1 39 ? -0.401 7.477 11.75 1 88 39 ALA B O 1
ATOM 774 N N . HIS B 1 40 ? -0.298 9.508 10.844 1 87.25 40 HIS B N 1
ATOM 775 C CA . HIS B 1 40 ? 1.158 9.523 10.93 1 87.25 40 HIS B CA 1
ATOM 776 C C . HIS B 1 40 ? 1.628 9.383 12.375 1 87.25 40 HIS B C 1
ATOM 778 O O . HIS B 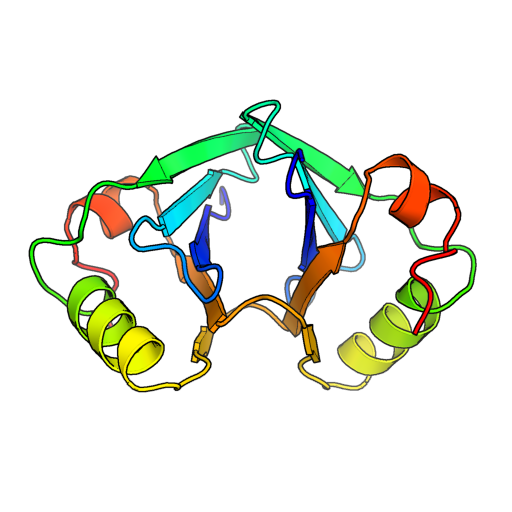1 40 ? 2.551 8.617 12.656 1 87.25 40 HIS B O 1
ATOM 784 N N . LYS B 1 41 ? 0.984 10.102 13.242 1 87.31 41 LYS B N 1
ATOM 785 C CA . LYS B 1 41 ? 1.316 10.023 14.656 1 87.31 41 LYS B CA 1
ATOM 786 C C . LYS B 1 41 ? 1.066 8.617 15.211 1 87.31 41 LYS B C 1
ATOM 788 O O . LYS B 1 41 ? 1.89 8.086 15.953 1 87.31 41 LYS B O 1
ATOM 793 N N . LEU B 1 42 ? -0.024 8.102 14.828 1 90.94 42 LEU B N 1
ATOM 794 C CA . LEU B 1 42 ? -0.418 6.793 15.336 1 90.94 42 LEU B CA 1
ATOM 795 C C . LEU B 1 42 ? 0.544 5.711 14.859 1 90.94 42 LEU B C 1
ATOM 797 O O . LEU B 1 42 ? 0.923 4.828 15.633 1 90.94 42 LEU B O 1
ATOM 801 N N . ARG B 1 43 ? 0.971 5.82 13.617 1 89.88 43 ARG B N 1
ATOM 802 C CA . ARG B 1 43 ? 1.882 4.797 13.117 1 89.88 43 ARG B CA 1
ATOM 803 C C . ARG B 1 43 ? 3.248 4.902 13.789 1 89.88 43 ARG B C 1
ATOM 805 O O . ARG B 1 43 ? 3.902 3.891 14.031 1 89.88 43 ARG B O 1
ATOM 812 N N . HIS B 1 44 ? 3.645 6.098 14.078 1 87.88 44 HIS B N 1
ATOM 813 C CA . HIS B 1 44 ? 4.914 6.273 14.773 1 87.88 44 HIS B CA 1
ATOM 814 C C . HIS B 1 44 ? 4.836 5.734 16.203 1 87.88 44 HIS B C 1
ATOM 816 O O . HIS B 1 44 ? 5.848 5.332 16.781 1 87.88 44 HIS B O 1
ATOM 822 N N . ALA B 1 45 ? 3.605 5.703 16.656 1 91.88 45 ALA B N 1
ATOM 823 C CA . ALA B 1 45 ? 3.381 5.16 18 1 91.88 45 ALA B CA 1
ATOM 824 C C . ALA B 1 45 ? 3.277 3.639 17.953 1 91.88 45 ALA B C 1
ATOM 826 O O . ALA B 1 45 ? 3.176 2.99 19 1 91.88 45 ALA B O 1
ATOM 827 N N . GLY B 1 46 ? 3.281 3.045 16.672 1 92.75 46 GLY B N 1
ATOM 828 C CA . GLY B 1 46 ? 3.318 1.597 16.547 1 92.75 46 GLY B CA 1
ATOM 829 C C . GLY B 1 46 ? 2.053 1.011 15.961 1 92.75 46 GLY B C 1
ATOM 830 O O . GLY B 1 46 ? 1.952 -0.204 15.773 1 92.75 46 GLY B O 1
ATOM 831 N N . ALA B 1 47 ? 1.111 1.849 15.625 1 94.38 47 ALA B N 1
ATOM 832 C CA . ALA B 1 47 ? -0.151 1.375 15.062 1 94.38 47 ALA B CA 1
ATOM 833 C C . ALA B 1 47 ? -0.001 1.05 13.578 1 94.38 47 ALA B C 1
ATOM 835 O O . ALA B 1 47 ? 0.858 1.613 12.898 1 94.38 47 ALA B O 1
ATOM 836 N N . THR B 1 48 ? -0.804 0.057 13.188 1 93.81 48 THR B N 1
ATOM 837 C CA . THR B 1 48 ? -1.008 -0.212 11.766 1 93.81 48 THR B CA 1
ATOM 838 C C . THR B 1 48 ? -2.406 0.218 11.328 1 93.81 48 THR B C 1
ATOM 840 O O . THR B 1 48 ? -3.402 -0.196 11.922 1 93.81 48 THR B O 1
ATOM 843 N N . ILE B 1 49 ? -2.434 1.117 10.367 1 92.69 49 ILE B N 1
ATOM 844 C CA . ILE B 1 49 ? -3.705 1.682 9.922 1 92.69 49 ILE B CA 1
ATOM 845 C C . ILE B 1 49 ? -3.98 1.273 8.477 1 92.69 49 ILE B C 1
ATOM 847 O O . ILE B 1 49 ? -3.174 1.544 7.586 1 92.69 49 ILE B O 1
ATOM 851 N N . THR B 1 50 ? -5.055 0.547 8.266 1 92.69 50 THR B N 1
ATOM 852 C CA . THR B 1 50 ? -5.488 0.174 6.926 1 92.69 50 THR B CA 1
ATOM 853 C C . THR B 1 50 ? -6.938 0.592 6.691 1 92.69 50 THR B C 1
ATOM 855 O O . THR B 1 50 ? -7.809 0.309 7.516 1 92.69 50 THR B O 1
ATOM 858 N N . LYS B 1 51 ? -7.133 1.319 5.605 1 89.94 51 LYS B N 1
ATOM 859 C CA . LYS B 1 51 ? -8.469 1.739 5.207 1 89.94 51 LYS B CA 1
ATOM 860 C C . LYS B 1 51 ? -8.648 1.657 3.691 1 89.94 51 LYS B C 1
ATOM 862 O O . LYS B 1 51 ? -7.906 2.295 2.941 1 89.94 51 LYS B O 1
ATOM 867 N N . GLY B 1 52 ? -9.578 0.878 3.256 1 91.38 52 GLY B N 1
ATOM 868 C CA . GLY B 1 52 ? -9.836 0.729 1.833 1 91.38 52 GLY B CA 1
ATOM 869 C C . GLY B 1 52 ? -8.828 -0.169 1.138 1 91.38 52 GLY B C 1
ATOM 870 O O . GLY B 1 52 ? -8.773 -0.218 -0.093 1 91.38 52 GLY B O 1
ATOM 871 N N . VAL B 1 53 ? -8.047 -0.778 1.892 1 93.88 53 VAL B N 1
ATOM 872 C CA . VAL B 1 53 ? -7.012 -1.694 1.419 1 93.88 53 VAL B CA 1
ATOM 873 C C . VAL B 1 53 ? -7.121 -3.025 2.16 1 93.88 53 VAL B C 1
ATOM 875 O O . VAL B 1 53 ? -7.332 -3.049 3.375 1 93.88 53 VAL B O 1
ATOM 878 N N . ASP B 1 54 ? -7.062 -4.09 1.404 1 94.75 54 ASP B N 1
ATOM 879 C CA . ASP B 1 54 ? -7.141 -5.371 2.104 1 94.75 54 ASP B CA 1
ATOM 880 C C . ASP B 1 54 ? -5.812 -6.121 2.02 1 94.75 54 ASP B C 1
ATOM 882 O O . ASP B 1 54 ? -5.66 -7.188 2.615 1 94.75 54 ASP B O 1
ATOM 886 N N . LEU B 1 55 ? -4.914 -5.566 1.28 1 93.19 5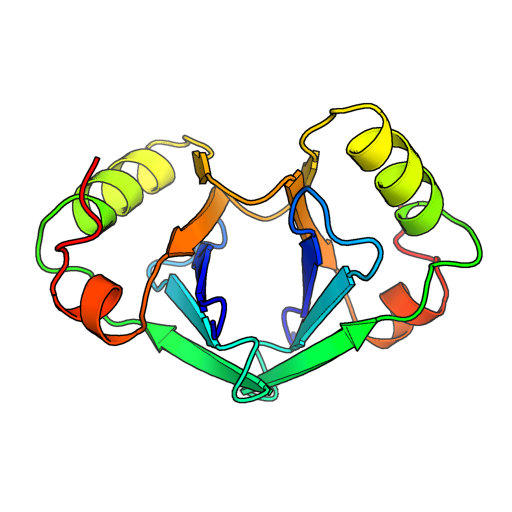5 LEU B N 1
ATOM 887 C CA . LEU B 1 55 ? -3.572 -6.137 1.201 1 93.19 55 LEU B CA 1
ATOM 888 C C . LEU B 1 55 ? -2.525 -5.043 1.03 1 93.19 55 LEU B C 1
ATOM 890 O O . LEU B 1 55 ? -2.682 -4.152 0.189 1 93.19 55 LEU B O 1
ATOM 894 N N . ALA B 1 56 ? -1.541 -4.984 1.838 1 94.25 56 ALA B N 1
ATOM 895 C CA . ALA B 1 56 ? -0.374 -4.113 1.724 1 94.25 56 ALA B CA 1
ATOM 896 C C . ALA B 1 56 ? 0.874 -4.793 2.281 1 94.25 56 ALA B C 1
ATOM 898 O O . ALA B 1 56 ? 1.048 -4.883 3.5 1 94.25 56 ALA B O 1
ATOM 899 N N . ILE B 1 57 ? 1.778 -5.227 1.367 1 91.62 57 ILE B N 1
ATOM 900 C CA . ILE B 1 57 ? 2.947 -5.98 1.801 1 91.62 57 ILE B CA 1
ATOM 901 C C . ILE B 1 57 ? 4.195 -5.441 1.105 1 91.62 57 ILE B C 1
ATOM 903 O O . ILE B 1 57 ? 4.188 -5.199 -0.104 1 91.62 57 ILE B O 1
ATOM 907 N N . VAL B 1 58 ? 5.18 -5.188 1.902 1 88.5 58 VAL B N 1
ATOM 908 C CA . VAL B 1 58 ? 6.48 -4.82 1.353 1 88.5 58 VAL B CA 1
ATOM 909 C C . VAL B 1 58 ? 7.242 -6.078 0.939 1 88.5 58 VAL B C 1
ATOM 911 O O . VAL B 1 58 ? 7.398 -7.008 1.737 1 88.5 58 VAL B O 1
ATOM 914 N N . VAL B 1 59 ? 7.59 -6.074 -0.306 1 81.06 59 VAL B N 1
ATOM 915 C CA . VAL B 1 59 ? 8.344 -7.215 -0.812 1 81.06 59 VAL B CA 1
ATOM 916 C C . VAL B 1 59 ? 9.734 -6.758 -1.263 1 81.06 59 VAL B C 1
ATOM 918 O O . VAL B 1 59 ? 9.961 -5.562 -1.468 1 81.06 59 VAL B O 1
ATOM 921 N N . SER B 1 60 ? 10.633 -7.715 -1.307 1 72.75 60 SER B N 1
ATOM 922 C CA . SER B 1 60 ? 12.031 -7.395 -1.562 1 72.75 60 SER B CA 1
ATOM 923 C C . SER B 1 60 ? 12.234 -6.918 -2.996 1 72.75 60 SER B C 1
ATOM 925 O O . SER B 1 60 ? 13.117 -6.102 -3.264 1 72.75 60 SER B O 1
ATOM 927 N N . SER B 1 61 ? 11.586 -7.504 -3.941 1 64.62 61 SER B N 1
ATOM 928 C CA . SER B 1 61 ? 11.773 -7.082 -5.328 1 64.62 61 SER B CA 1
ATOM 929 C C . SER B 1 61 ? 10.539 -7.387 -6.168 1 64.62 61 SER B C 1
ATOM 931 O O . SER B 1 61 ? 9.703 -8.203 -5.777 1 64.62 61 SER B O 1
ATOM 933 N N . LYS B 1 62 ? 10.5 -6.629 -7.301 1 65.56 62 LYS B N 1
ATOM 934 C CA . LYS B 1 62 ? 9.461 -6.906 -8.281 1 65.56 62 LYS B CA 1
ATOM 935 C C . LYS B 1 62 ? 9.523 -8.352 -8.758 1 65.56 62 LYS B C 1
ATOM 937 O O . LYS B 1 62 ? 8.484 -8.984 -8.984 1 65.56 62 LYS B O 1
ATOM 942 N N . GLU B 1 63 ? 10.711 -8.766 -8.844 1 62.88 63 GLU B N 1
ATOM 943 C CA . GLU B 1 63 ? 10.938 -10.117 -9.344 1 62.88 63 GLU B CA 1
ATOM 944 C C . GLU B 1 63 ? 10.445 -11.172 -8.352 1 62.88 63 GLU B C 1
ATOM 946 O O . GLU B 1 63 ? 9.969 -12.234 -8.75 1 62.88 63 GLU B O 1
ATOM 951 N N . ALA B 1 64 ? 10.555 -10.766 -7.098 1 63.97 64 ALA B N 1
ATOM 952 C CA . ALA B 1 64 ? 10.102 -11.703 -6.07 1 63.97 64 ALA B CA 1
ATOM 953 C C . ALA B 1 64 ? 8.594 -11.898 -6.125 1 63.97 64 ALA B C 1
ATOM 955 O O . ALA B 1 64 ? 8.094 -13 -5.902 1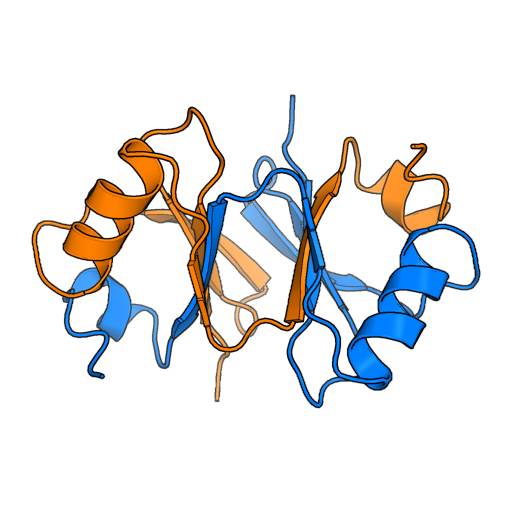 63.97 64 ALA B O 1
ATOM 956 N N . VAL B 1 65 ? 7.902 -10.852 -6.43 1 62.5 65 VAL B N 1
ATOM 957 C CA . VAL B 1 65 ? 6.449 -10.906 -6.527 1 62.5 65 VAL B CA 1
ATOM 958 C C . VAL B 1 65 ? 6.039 -11.789 -7.703 1 62.5 65 VAL B C 1
ATOM 960 O O . VAL B 1 65 ? 5.168 -12.656 -7.566 1 62.5 65 VAL B O 1
ATOM 963 N N . ALA B 1 66 ? 6.613 -11.562 -8.844 1 58.47 66 ALA B N 1
ATOM 964 C CA . ALA B 1 66 ? 6.258 -12.289 -10.062 1 58.47 66 ALA B CA 1
ATOM 965 C C . ALA B 1 66 ? 6.527 -13.781 -9.906 1 58.47 66 ALA B C 1
ATOM 967 O O . ALA B 1 66 ? 5.84 -14.609 -10.508 1 58.47 66 ALA B O 1
ATOM 968 N N . SER B 1 67 ? 7.488 -13.945 -9.062 1 56.69 67 SER B N 1
ATOM 969 C CA . SER B 1 67 ? 7.867 -15.344 -8.898 1 56.69 67 SER B CA 1
ATOM 970 C C . SER B 1 67 ? 7.109 -15.992 -7.738 1 56.69 67 SER B C 1
ATOM 972 O O . SER B 1 67 ? 7.156 -17.203 -7.566 1 56.69 67 SER B O 1
ATOM 974 N N . GLY B 1 68 ? 6.066 -15.266 -7.227 1 55.53 68 GLY B N 1
ATOM 975 C CA . GLY B 1 68 ? 5.344 -15.844 -6.102 1 55.53 68 GLY B CA 1
ATOM 976 C C . GLY B 1 68 ? 6.238 -16.188 -4.926 1 55.53 68 GLY B C 1
ATOM 977 O O . GLY B 1 68 ? 5.879 -17 -4.082 1 55.53 68 GLY B O 1
ATOM 978 N N . GLN B 1 69 ? 7.586 -15.977 -4.996 1 49.47 69 GLN B N 1
ATOM 979 C CA . GLN B 1 69 ? 8.562 -16.438 -4.023 1 49.47 69 GLN B CA 1
ATOM 980 C C . GLN B 1 69 ? 8.586 -15.547 -2.785 1 49.47 69 GLN B C 1
ATOM 982 O O . GLN B 1 69 ? 9.469 -15.672 -1.939 1 49.47 69 GLN B O 1
ATOM 987 N N . PHE B 1 70 ? 7.699 -14.602 -2.537 1 49.47 70 PHE B N 1
ATOM 988 C CA . PHE B 1 70 ? 7.828 -13.734 -1.372 1 49.47 70 PHE B CA 1
ATOM 989 C C . PHE B 1 70 ? 7.969 -14.555 -0.097 1 49.47 70 PHE B C 1
ATOM 991 O O . PHE B 1 70 ? 7.012 -15.195 0.346 1 49.47 70 PHE B O 1
ATOM 998 N N . VAL B 1 71 ? 9.125 -15.172 0.04 1 40.69 71 VAL B N 1
ATOM 999 C CA . VAL B 1 71 ? 9.469 -16.031 1.17 1 40.69 71 VAL B CA 1
ATOM 1000 C C . VAL B 1 71 ? 9.109 -15.328 2.479 1 40.69 71 VAL B C 1
ATOM 1002 O O . VAL B 1 71 ? 9.195 -14.102 2.578 1 40.69 71 VAL B O 1
ATOM 1005 N N . GLY B 1 72 ? 8.344 -16.109 3.539 1 31.52 72 GLY B N 1
ATOM 1006 C CA . GLY B 1 72 ? 8.359 -16.25 4.988 1 31.52 72 GLY B CA 1
ATOM 1007 C C . GLY B 1 72 ? 9.664 -15.812 5.621 1 31.52 72 GLY B C 1
ATOM 1008 O O . GLY B 1 72 ? 10.695 -15.75 4.945 1 31.52 72 GLY B O 1
#

Solvent-accessible surface area (backbone atoms only — not comparable to full-atom values): 7703 Å² total; per-residue (Å²): 127,56,48,20,36,41,39,27,38,74,93,52,87,53,36,34,38,33,34,61,65,79,27,32,36,43,79,34,74,78,58,92,36,51,52,55,27,52,48,52,51,42,34,74,74,67,41,67,48,68,39,72,40,26,29,35,32,56,40,81,35,71,65,34,56,79,61,21,54,56,73,130,128,54,50,20,35,40,38,27,39,75,94,52,87,54,35,34,38,33,34,62,66,80,29,31,36,44,79,35,73,77,57,90,34,51,52,54,27,52,46,51,52,42,35,74,73,68,42,71,47,68,38,72,40,26,29,33,32,55,42,81,36,72,66,33,57,78,61,20,54,60,72,132